Protein AF-A0A3C1YCU5-F1 (afdb_monomer)

pLDDT: mean 91.3, std 5.81, range [54.38, 97.19]

Secondary structure (DSSP, 8-state):
--HHHHHHHHHHHHHHHHHHHHHTTTHHHHTTSTTHHHHHHHHHHIIIIIIIIHHHHHHHHHHHS-HHHHHHHHHHHHHHHHHHHHHTT----HHHHHHHHHHHHHHHHHHH-

Radius of gyration: 18.81 Å; Cα contacts (8 Å, |Δi|>4): 39; chains: 1; bounding box: 35×42×50 Å

Solvent-accessible surface area (backbone atoms only — not comparable to full-atom values): 6386 Å² total; per-residue (Å²): 130,55,36,61,53,56,47,49,48,55,50,60,66,48,44,62,59,51,54,52,52,49,74,76,43,69,52,75,64,52,59,72,43,90,61,30,69,58,54,49,48,53,51,50,50,43,49,48,56,71,41,52,49,43,48,29,52,49,45,42,41,44,71,77,48,49,64,71,61,46,49,47,60,64,69,42,46,65,58,55,48,51,52,49,38,53,73,73,67,48,88,84,49,71,65,57,57,53,51,44,51,53,53,56,48,53,50,52,53,64,77,72,108

Structure (mmCIF, N/CA/C/O backbone):
data_AF-A0A3C1YCU5-F1
#
_entry.id   AF-A0A3C1YCU5-F1
#
loop_
_atom_site.group_PDB
_atom_site.id
_atom_site.type_symbol
_atom_site.label_atom_id
_atom_site.label_alt_id
_atom_site.label_comp_id
_atom_site.label_asym_id
_atom_site.label_entity_id
_atom_site.label_seq_id
_atom_site.pdbx_PDB_ins_code
_atom_site.Cartn_x
_atom_site.Cartn_y
_atom_site.Cartn_z
_atom_site.occupancy
_atom_site.B_iso_or_equiv
_atom_site.auth_seq_id
_atom_site.auth_comp_id
_atom_site.auth_asym_id
_atom_site.auth_atom_id
_atom_site.pdbx_PDB_model_num
ATOM 1 N N . MET A 1 1 ? -16.275 16.496 8.585 1.00 74.00 1 MET A N 1
ATOM 2 C CA . MET A 1 1 ? -15.489 16.126 7.386 1.00 74.00 1 MET A CA 1
ATOM 3 C C . MET A 1 1 ? -15.846 14.708 6.971 1.00 74.00 1 MET A C 1
ATOM 5 O O . MET A 1 1 ? -15.850 13.825 7.828 1.00 74.00 1 MET A O 1
ATOM 9 N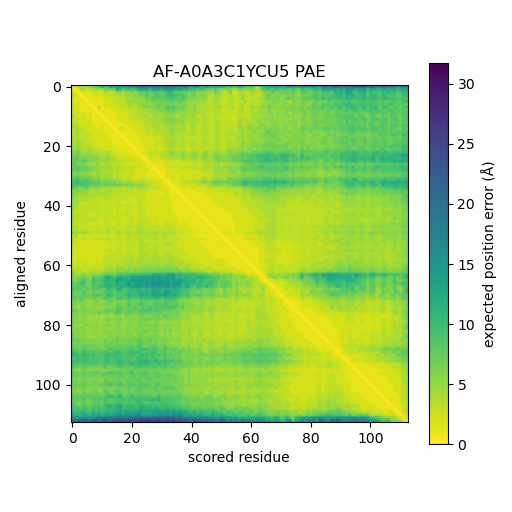 N . SER A 1 2 ? -16.161 14.480 5.698 1.00 89.12 2 SER A N 1
ATOM 10 C CA . SER A 1 2 ? -16.401 13.156 5.109 1.00 89.12 2 SER A CA 1
ATOM 11 C C . SER A 1 2 ? -15.100 12.333 5.058 1.00 89.12 2 SER A C 1
ATOM 13 O O . SER A 1 2 ? -14.012 12.850 5.310 1.00 89.12 2 SER A O 1
ATOM 15 N N . ALA A 1 3 ? -15.172 11.012 4.866 1.00 87.12 3 ALA A N 1
ATOM 16 C CA . ALA A 1 3 ? -13.961 10.184 4.724 1.00 87.12 3 ALA A CA 1
ATOM 17 C C . ALA A 1 3 ? -13.157 10.537 3.460 1.00 87.12 3 ALA A C 1
ATOM 19 O O . ALA A 1 3 ? -11.925 10.470 3.470 1.00 87.12 3 ALA A O 1
ATOM 20 N N . MET A 1 4 ? -13.863 10.970 2.411 1.00 88.69 4 MET A N 1
ATOM 21 C CA . MET A 1 4 ? -13.270 11.482 1.181 1.00 88.69 4 MET A CA 1
ATOM 22 C C . MET A 1 4 ? -12.529 12.798 1.438 1.00 88.69 4 MET A C 1
ATOM 24 O O . MET A 1 4 ? -11.416 12.948 0.956 1.00 88.69 4 MET A O 1
ATOM 28 N N . ASP A 1 5 ? -13.070 13.687 2.277 1.00 90.44 5 ASP A N 1
ATOM 29 C CA . ASP A 1 5 ? -12.422 14.967 2.601 1.00 90.44 5 ASP A CA 1
ATOM 30 C C . ASP A 1 5 ? -11.101 14.752 3.349 1.00 90.44 5 ASP A C 1
ATOM 32 O O . ASP A 1 5 ? -10.103 15.390 3.038 1.00 90.44 5 ASP A O 1
ATOM 36 N N . ILE A 1 6 ? -11.081 13.844 4.336 1.00 89.00 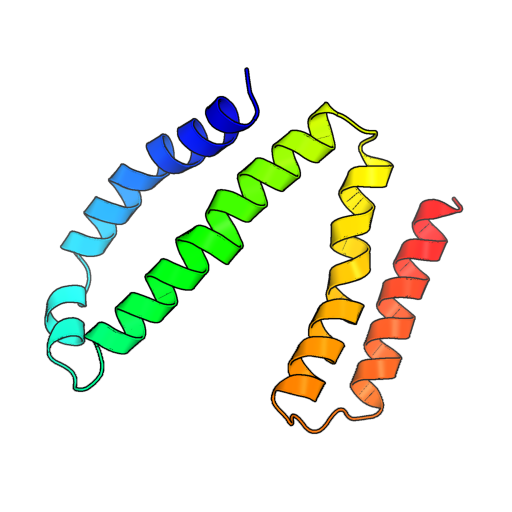6 ILE A N 1
ATOM 37 C CA . ILE A 1 6 ? -9.873 13.564 5.133 1.00 89.00 6 ILE A CA 1
ATOM 38 C C . ILE A 1 6 ? -8.780 12.963 4.246 1.00 89.00 6 ILE A C 1
ATOM 40 O O . ILE A 1 6 ? -7.644 13.432 4.254 1.00 89.00 6 ILE A O 1
ATOM 44 N N . SER A 1 7 ? -9.131 11.936 3.471 1.00 87.69 7 SER A N 1
ATOM 45 C CA . SER A 1 7 ? -8.165 11.237 2.619 1.00 87.69 7 SER A CA 1
ATOM 46 C C . SER A 1 7 ? -7.702 12.138 1.470 1.00 87.69 7 SER A C 1
ATOM 48 O O . SER A 1 7 ? -6.510 12.226 1.192 1.00 87.69 7 SER A O 1
ATOM 50 N N . GLY A 1 8 ? -8.630 12.867 0.844 1.00 90.88 8 GLY A N 1
ATOM 51 C CA . GLY A 1 8 ? -8.342 13.814 -0.230 1.00 90.88 8 GLY A CA 1
ATOM 52 C C . GLY A 1 8 ? -7.445 14.961 0.226 1.00 90.88 8 GLY A C 1
ATOM 53 O O . GLY A 1 8 ? -6.493 15.289 -0.475 1.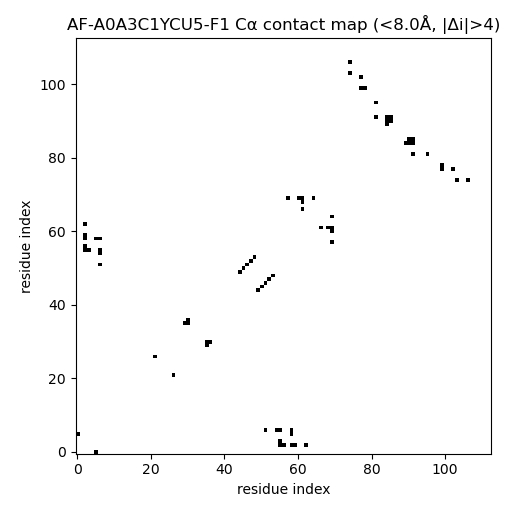00 90.88 8 GLY A O 1
ATOM 54 N N . LEU A 1 9 ? -7.676 15.517 1.421 1.00 93.19 9 LEU A N 1
ATOM 55 C CA . LEU A 1 9 ? -6.812 16.557 1.981 1.00 93.19 9 LEU A CA 1
ATOM 56 C C . LEU A 1 9 ? -5.394 16.036 2.244 1.00 93.19 9 LEU A C 1
ATOM 58 O O . LEU A 1 9 ? -4.434 16.731 1.928 1.00 93.19 9 LEU A O 1
ATOM 62 N N . ALA A 1 10 ? -5.245 14.812 2.762 1.00 89.00 10 ALA A N 1
ATOM 63 C CA . ALA A 1 10 ? -3.929 14.212 2.985 1.00 89.00 10 ALA A CA 1
ATOM 64 C C . ALA A 1 10 ? -3.119 14.115 1.678 1.00 89.00 10 ALA A C 1
ATOM 66 O O . ALA A 1 10 ? -1.972 14.562 1.625 1.00 89.00 10 ALA A O 1
ATOM 67 N N . PHE A 1 11 ? -3.730 13.611 0.600 1.00 90.12 11 PHE A N 1
ATOM 68 C CA . PHE A 1 11 ? -3.071 13.537 -0.707 1.00 90.12 11 PHE A CA 1
ATOM 69 C C . PHE A 1 11 ? -2.868 14.908 -1.353 1.00 90.12 11 PHE A C 1
ATOM 71 O O . PHE A 1 11 ? -1.848 15.118 -2.002 1.00 90.12 11 PHE A O 1
ATOM 78 N N . PHE A 1 12 ? -3.789 15.852 -1.161 1.00 93.81 12 PHE A N 1
ATOM 79 C CA . PHE A 1 12 ? -3.645 17.212 -1.677 1.00 93.81 12 PHE A CA 1
ATOM 80 C C . PHE A 1 12 ? -2.482 17.958 -1.018 1.00 93.81 12 PHE A C 1
ATOM 82 O O . PHE A 1 12 ? -1.761 18.683 -1.692 1.00 93.81 12 PHE A O 1
ATOM 89 N N . VAL A 1 13 ? -2.267 17.760 0.285 1.00 95.19 13 VAL A N 1
ATOM 90 C CA . VAL A 1 13 ? -1.147 18.373 1.012 1.00 95.19 13 VAL A CA 1
ATOM 91 C C . VAL A 1 13 ? 0.183 17.755 0.591 1.00 95.19 13 VAL A C 1
ATOM 93 O O . VAL A 1 13 ? 1.144 18.481 0.362 1.00 95.19 13 VAL A O 1
ATOM 96 N N . VAL A 1 14 ? 0.253 16.428 0.466 1.00 93.81 14 VAL A N 1
ATOM 97 C CA . VAL A 1 14 ? 1.499 15.718 0.127 1.00 93.81 14 VAL A CA 1
ATOM 98 C C . VAL A 1 14 ? 1.834 15.810 -1.369 1.00 93.81 14 VAL A C 1
ATOM 100 O O . VAL A 1 14 ? 3.006 15.874 -1.740 1.00 93.81 14 VAL A O 1
ATOM 103 N N . GLY A 1 15 ? 0.820 15.872 -2.234 1.00 93.62 15 GLY A N 1
ATOM 104 C CA . GLY A 1 15 ? 0.943 15.845 -3.693 1.00 93.62 15 GLY A CA 1
ATOM 105 C C . GLY A 1 15 ? 1.940 16.855 -4.275 1.00 93.62 15 GLY A C 1
ATOM 106 O O . GLY A 1 15 ? 2.818 16.435 -5.029 1.00 93.62 15 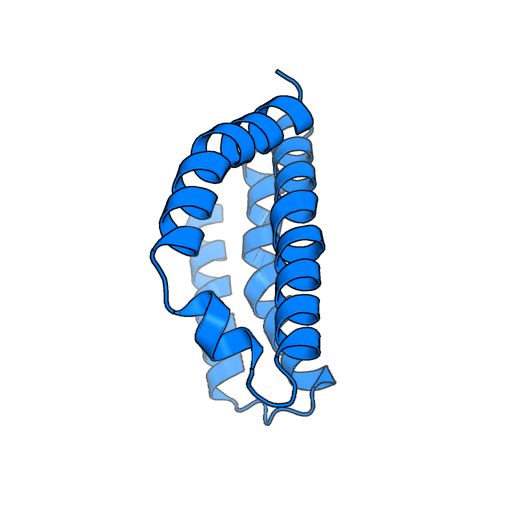GLY A O 1
ATOM 107 N N . PRO A 1 16 ? 1.887 18.154 -3.918 1.00 93.94 16 PRO A N 1
ATOM 108 C CA . PRO A 1 16 ? 2.844 19.152 -4.389 1.00 93.94 16 PRO A CA 1
ATOM 109 C C . PRO A 1 16 ? 4.297 18.805 -4.048 1.00 93.94 16 PRO A C 1
ATOM 111 O O . PRO A 1 16 ? 5.168 18.932 -4.904 1.00 93.94 16 PRO A O 1
ATOM 114 N N . PHE A 1 17 ? 4.566 18.311 -2.836 1.00 94.94 17 PHE A N 1
ATOM 115 C CA . PHE A 1 17 ? 5.916 17.905 -2.435 1.00 94.94 17 PHE A CA 1
ATOM 116 C C . PHE A 1 17 ? 6.394 16.686 -3.224 1.00 94.94 17 PHE A C 1
ATOM 118 O O . PHE A 1 17 ? 7.546 16.650 -3.649 1.00 94.94 17 PHE A O 1
ATOM 125 N N . CYS A 1 18 ? 5.509 15.719 -3.481 1.00 93.50 18 CYS A N 1
ATOM 126 C CA . CYS A 1 18 ? 5.825 14.569 -4.325 1.00 93.50 18 CYS A CA 1
ATOM 127 C C . CYS A 1 18 ? 6.097 14.968 -5.780 1.00 93.50 18 CYS A C 1
ATOM 129 O O . CYS A 1 18 ? 7.042 14.456 -6.370 1.00 93.50 18 CYS A O 1
ATOM 131 N N . LEU A 1 19 ? 5.316 15.888 -6.355 1.00 92.44 19 LEU A N 1
ATOM 132 C CA . LEU A 1 19 ? 5.528 16.378 -7.722 1.00 92.44 19 LEU A CA 1
ATOM 133 C C . LEU A 1 19 ? 6.842 17.151 -7.852 1.00 92.44 19 LEU A C 1
ATOM 135 O O . LEU A 1 19 ? 7.575 16.953 -8.819 1.00 92.44 19 LEU A O 1
ATOM 139 N N . LEU A 1 20 ? 7.165 17.987 -6.861 1.00 94.88 20 LEU A N 1
ATOM 140 C CA . LEU A 1 20 ? 8.458 18.662 -6.795 1.00 94.88 20 LEU A CA 1
ATOM 141 C C . LEU A 1 20 ? 9.596 17.641 -6.708 1.00 94.88 20 LEU A C 1
ATOM 143 O O . LEU A 1 20 ? 10.508 17.684 -7.527 1.00 94.88 20 LEU A O 1
ATOM 147 N N . ALA A 1 21 ? 9.517 16.685 -5.779 1.00 93.62 21 ALA A N 1
ATOM 148 C CA . ALA A 1 21 ? 10.523 15.635 -5.639 1.00 93.62 21 ALA A CA 1
ATOM 149 C C . ALA A 1 21 ? 10.695 14.816 -6.929 1.00 93.62 21 ALA A C 1
ATOM 151 O O . ALA A 1 21 ? 11.821 14.495 -7.297 1.00 93.62 21 ALA A O 1
ATOM 152 N N . LEU A 1 22 ? 9.604 14.530 -7.649 1.00 93.12 22 LEU A N 1
ATOM 153 C CA . LEU A 1 22 ? 9.645 13.818 -8.925 1.00 93.12 22 LEU A CA 1
ATOM 154 C C . LEU A 1 22 ? 10.413 14.613 -9.989 1.00 93.12 22 LEU A C 1
ATOM 156 O O . LEU A 1 22 ? 11.249 14.038 -10.682 1.00 93.12 22 LEU A O 1
ATOM 160 N N . GLY A 1 23 ? 10.179 15.927 -10.076 1.00 92.50 23 GLY A N 1
ATOM 161 C CA . GLY A 1 23 ? 10.854 16.812 -11.029 1.00 92.50 23 GLY A CA 1
ATOM 162 C C . GLY A 1 23 ? 12.362 16.968 -10.800 1.00 92.50 23 GLY A C 1
ATOM 163 O O . GLY A 1 23 ? 13.084 17.248 -11.751 1.00 92.50 23 GLY A O 1
ATOM 164 N N . PHE A 1 24 ? 12.842 16.756 -9.570 1.00 93.81 24 PHE A N 1
ATOM 165 C CA . PHE A 1 24 ? 14.274 16.771 -9.227 1.00 93.81 24 PHE A CA 1
ATOM 166 C C . PHE A 1 24 ? 14.913 15.375 -9.159 1.00 93.81 24 PHE A C 1
ATOM 168 O O . PHE A 1 24 ? 16.095 15.262 -8.847 1.00 93.81 24 PHE A O 1
ATOM 175 N N . SER A 1 25 ? 14.143 14.317 -9.409 1.00 93.12 25 SER A N 1
ATOM 176 C CA . SER A 1 25 ? 14.628 12.935 -9.368 1.00 93.12 25 SER A CA 1
ATOM 177 C C . SER A 1 25 ? 15.054 12.432 -10.748 1.00 93.12 25 SER A C 1
ATOM 179 O O . SER A 1 25 ? 14.658 12.985 -11.773 1.00 93.12 25 SER A O 1
ATOM 181 N N . ASP A 1 26 ? 15.746 11.294 -10.783 1.00 93.81 26 ASP A N 1
ATOM 182 C CA . ASP A 1 26 ? 16.152 10.602 -12.019 1.00 93.81 26 ASP A CA 1
ATOM 183 C C . ASP A 1 26 ? 14.973 9.916 -12.749 1.00 93.81 26 ASP A C 1
ATOM 185 O O . ASP A 1 26 ? 15.147 8.936 -13.476 1.00 93.81 26 ASP A O 1
ATOM 189 N N . PHE A 1 27 ? 13.733 10.375 -12.536 1.00 92.56 27 PHE A N 1
ATOM 190 C CA . PHE A 1 27 ? 12.527 9.778 -13.114 1.00 92.56 27 PHE A CA 1
ATOM 191 C C . PHE A 1 27 ? 12.592 9.719 -14.643 1.00 92.56 27 PHE A C 1
ATOM 193 O O . PHE A 1 27 ? 12.314 8.675 -15.229 1.00 92.56 27 PHE A O 1
ATOM 200 N N . SER A 1 28 ? 13.009 10.813 -15.285 1.00 91.56 28 SER A N 1
ATOM 201 C CA . SER A 1 28 ? 13.128 10.887 -16.745 1.00 91.56 28 SER A CA 1
ATOM 202 C C . SER A 1 28 ? 14.121 9.866 -17.299 1.00 91.56 28 SER A C 1
ATOM 204 O O . SER A 1 28 ? 13.852 9.266 -18.333 1.00 91.56 28 SER A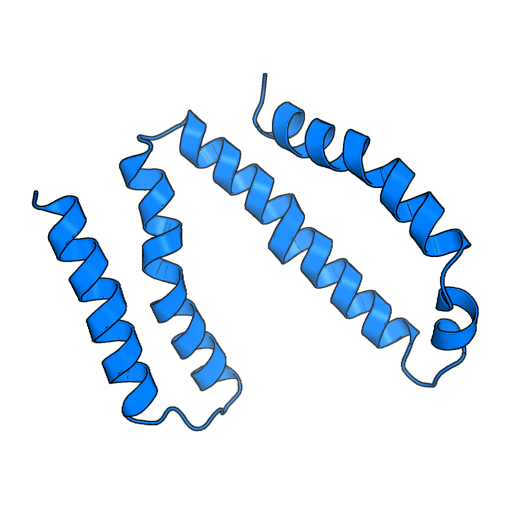 O 1
ATOM 206 N N . GLU A 1 29 ? 15.231 9.623 -16.597 1.00 93.56 29 GLU A N 1
ATOM 207 C CA . GLU A 1 29 ? 16.211 8.601 -16.974 1.00 93.56 29 GLU A CA 1
ATOM 208 C C . GLU A 1 29 ? 15.619 7.196 -16.811 1.00 93.56 29 GLU A C 1
ATOM 210 O O . GLU A 1 29 ? 15.667 6.388 -17.737 1.00 93.56 29 GLU A O 1
ATOM 215 N N . LYS A 1 30 ? 14.951 6.921 -15.684 1.00 92.88 30 LYS A N 1
ATOM 216 C CA . LYS A 1 30 ? 14.308 5.620 -15.424 1.00 92.88 30 LYS A CA 1
ATOM 217 C C . LYS A 1 30 ? 13.185 5.289 -16.406 1.00 92.88 30 LYS A C 1
ATOM 219 O O . LYS A 1 30 ? 12.969 4.115 -16.688 1.00 92.88 30 LYS A O 1
ATOM 224 N N . MET A 1 31 ? 12.506 6.295 -16.957 1.00 94.56 31 MET A N 1
ATOM 225 C CA . MET A 1 31 ? 11.468 6.107 -17.976 1.00 94.56 31 MET A CA 1
ATOM 226 C C . MET A 1 31 ? 12.007 5.665 -19.345 1.00 94.56 31 MET A C 1
ATOM 228 O O . MET A 1 31 ? 11.214 5.274 -20.200 1.00 94.56 31 MET A O 1
ATOM 232 N N . THR A 1 32 ? 13.327 5.690 -19.556 1.00 94.75 32 THR A N 1
ATOM 233 C CA . THR A 1 32 ? 13.962 5.188 -20.790 1.00 94.75 32 THR A CA 1
ATOM 234 C C . THR A 1 32 ? 14.271 3.692 -20.756 1.00 94.75 32 THR A C 1
ATOM 236 O O . THR A 1 32 ? 14.564 3.109 -21.796 1.00 94.75 32 THR A O 1
ATOM 239 N N . ILE A 1 33 ? 14.195 3.063 -19.579 1.00 95.50 33 ILE A N 1
ATOM 240 C CA . ILE A 1 33 ? 14.489 1.641 -19.395 1.00 95.50 33 ILE A CA 1
ATOM 241 C C . ILE A 1 33 ? 13.345 0.797 -19.970 1.00 95.50 33 ILE A C 1
ATOM 243 O O . ILE A 1 33 ? 12.163 1.113 -19.797 1.00 95.50 33 ILE A O 1
ATOM 247 N N . ASP A 1 34 ? 13.688 -0.323 -20.606 1.00 94.75 34 ASP A N 1
ATOM 248 C CA . ASP A 1 34 ? 12.698 -1.292 -21.071 1.00 94.75 34 ASP A CA 1
ATOM 249 C C . ASP A 1 34 ? 11.818 -1.781 -19.910 1.00 94.75 34 ASP A C 1
ATOM 251 O O . ASP A 1 34 ? 12.295 -2.203 -18.856 1.00 94.75 34 ASP A O 1
ATOM 255 N N . GLY A 1 35 ? 10.499 -1.708 -20.096 1.00 95.44 35 GLY A N 1
ATOM 256 C CA . GLY A 1 35 ? 9.522 -2.066 -19.064 1.00 95.44 35 GLY A CA 1
ATOM 257 C C . GLY A 1 35 ? 9.168 -0.943 -18.081 1.00 95.44 35 GLY A C 1
ATOM 258 O O . GLY A 1 35 ? 8.304 -1.155 -17.228 1.00 95.44 35 GLY A O 1
ATOM 259 N N . ALA A 1 36 ? 9.730 0.265 -18.218 1.00 96.00 36 ALA A N 1
ATOM 260 C CA . ALA A 1 36 ? 9.425 1.386 -17.323 1.00 96.00 36 ALA A CA 1
ATOM 261 C C . ALA A 1 36 ? 7.929 1.743 -17.276 1.00 96.00 36 ALA A C 1
ATOM 263 O O . ALA A 1 36 ? 7.382 1.975 -16.200 1.00 96.00 36 ALA A O 1
ATOM 264 N N . TYR A 1 37 ? 7.233 1.712 -18.417 1.00 95.12 37 TYR A N 1
ATOM 265 C CA . TYR A 1 37 ? 5.786 1.953 -18.468 1.00 95.12 37 TYR A CA 1
ATOM 266 C C . TYR A 1 37 ? 4.976 0.892 -17.713 1.00 95.12 37 TYR A C 1
ATOM 268 O O . TYR A 1 37 ? 3.980 1.225 -17.073 1.00 95.12 37 TYR A O 1
ATOM 276 N N . LEU A 1 38 ? 5.409 -0.372 -17.750 1.00 97.00 38 LEU A N 1
ATOM 277 C CA . LEU A 1 38 ? 4.751 -1.455 -17.018 1.00 97.00 38 LEU A CA 1
ATOM 278 C C . LEU A 1 38 ? 4.985 -1.310 -15.508 1.00 97.00 38 LEU A C 1
ATOM 280 O O . LEU A 1 38 ? 4.050 -1.435 -14.721 1.00 97.00 38 LEU A O 1
ATOM 284 N N . ALA A 1 39 ? 6.211 -0.974 -15.102 1.00 96.06 39 ALA A N 1
ATOM 285 C CA . ALA A 1 39 ? 6.520 -0.668 -13.710 1.00 96.06 39 ALA A CA 1
ATOM 286 C C . ALA A 1 39 ? 5.702 0.533 -13.203 1.00 96.06 39 ALA A C 1
ATOM 288 O O . ALA A 1 39 ? 5.103 0.466 -12.129 1.00 96.06 39 ALA A O 1
ATOM 289 N N . LEU A 1 40 ? 5.604 1.603 -14.000 1.00 95.94 40 LEU A N 1
ATOM 290 C CA . LEU A 1 40 ? 4.782 2.771 -13.682 1.00 95.94 40 LEU A CA 1
ATOM 291 C C . LEU A 1 40 ? 3.303 2.393 -13.545 1.00 95.94 40 LEU A C 1
ATOM 293 O O . LEU A 1 40 ? 2.641 2.847 -12.614 1.00 95.94 40 LEU A O 1
ATOM 297 N N . PHE A 1 41 ? 2.793 1.523 -14.419 1.00 96.94 41 PHE A N 1
ATOM 298 C CA . PHE A 1 41 ? 1.435 0.998 -14.310 1.00 96.94 41 PHE A CA 1
ATOM 299 C C . PHE A 1 41 ? 1.207 0.259 -12.985 1.00 96.94 41 PHE A C 1
ATOM 301 O O . PHE A 1 41 ? 0.217 0.537 -12.308 1.00 96.94 41 PHE A O 1
ATOM 308 N N . TYR A 1 42 ? 2.126 -0.614 -12.558 1.00 96.50 42 TYR A N 1
ATOM 309 C CA . TYR A 1 42 ? 2.008 -1.292 -11.262 1.00 96.50 42 TYR A CA 1
ATOM 310 C C . TYR A 1 42 ? 2.056 -0.319 -10.078 1.00 96.50 42 TYR A C 1
ATOM 312 O O . TYR A 1 42 ? 1.300 -0.488 -9.122 1.00 96.50 42 TYR A O 1
ATOM 320 N N . VAL A 1 43 ? 2.871 0.738 -10.152 1.00 95.31 43 VAL A N 1
ATOM 321 C CA . VAL A 1 43 ? 2.898 1.802 -9.134 1.00 95.31 43 VAL A CA 1
ATOM 322 C C . VAL A 1 43 ? 1.567 2.560 -9.086 1.00 95.31 43 VAL A C 1
ATOM 324 O O . VAL A 1 43 ? 1.037 2.815 -8.001 1.00 95.31 43 VAL A O 1
ATOM 327 N N . VAL A 1 44 ? 0.986 2.898 -10.239 1.00 95.94 44 VAL A N 1
ATOM 328 C CA . VAL A 1 44 ? -0.335 3.544 -10.318 1.00 95.94 44 VAL A CA 1
ATOM 329 C C . VAL A 1 44 ? -1.422 2.622 -9.766 1.00 95.94 44 VAL A C 1
ATOM 331 O O . VAL A 1 44 ? -2.251 3.058 -8.969 1.00 95.94 44 VAL A O 1
ATOM 334 N N . LEU A 1 45 ? -1.404 1.338 -10.119 1.00 97.19 45 LEU A N 1
ATOM 335 C CA . LEU A 1 45 ? -2.365 0.355 -9.619 1.00 97.19 45 LEU A CA 1
ATOM 336 C C . LEU A 1 45 ? -2.272 0.222 -8.094 1.00 97.19 45 LEU A C 1
ATOM 338 O O . LEU A 1 45 ? -3.286 0.326 -7.403 1.00 97.19 45 LEU A O 1
ATOM 342 N N . LEU A 1 46 ? -1.061 0.067 -7.557 1.00 95.81 46 LEU A N 1
ATOM 343 C CA . LEU A 1 46 ? -0.832 -0.042 -6.118 1.00 95.81 46 LEU A CA 1
ATOM 344 C C . LEU A 1 46 ? -1.272 1.226 -5.375 1.00 95.81 46 LEU A C 1
ATOM 346 O O . LEU A 1 46 ? -2.000 1.143 -4.390 1.00 95.81 46 LEU A O 1
ATOM 350 N N . SER A 1 47 ? -0.877 2.405 -5.862 1.00 94.69 47 SER A N 1
ATOM 351 C CA . SER A 1 47 ? -1.205 3.682 -5.213 1.00 94.69 47 SER A CA 1
ATOM 352 C C . SER A 1 47 ? -2.697 4.023 -5.267 1.00 94.69 47 SER A C 1
ATOM 354 O O . SER A 1 47 ? -3.237 4.582 -4.311 1.00 94.69 47 SER A O 1
ATOM 356 N N . THR A 1 48 ? -3.396 3.662 -6.343 1.00 94.19 48 THR A N 1
ATOM 357 C CA . THR A 1 48 ? -4.839 3.907 -6.468 1.00 94.19 48 THR A CA 1
ATOM 358 C C . THR A 1 48 ? -5.653 2.909 -5.651 1.00 94.19 48 THR A C 1
ATOM 360 O O . THR A 1 48 ? -6.425 3.321 -4.784 1.00 94.19 48 THR A O 1
ATOM 363 N N . VAL A 1 49 ? -5.458 1.608 -5.878 1.00 95.56 49 VAL A N 1
ATOM 364 C CA . VAL A 1 49 ? -6.270 0.541 -5.274 1.00 95.56 49 VAL A CA 1
ATOM 365 C C . VAL A 1 49 ? -5.799 0.213 -3.861 1.00 95.56 49 VAL A C 1
ATOM 367 O O . VAL A 1 49 ? -6.589 0.263 -2.918 1.00 95.56 49 VAL A O 1
ATOM 370 N N . GLY A 1 50 ? -4.510 -0.094 -3.708 1.00 91.75 50 GLY A N 1
ATOM 371 C CA . GLY A 1 50 ? -3.919 -0.558 -2.451 1.00 91.75 50 GLY A CA 1
ATOM 372 C C . GLY A 1 50 ? -3.698 0.540 -1.411 1.00 91.75 50 GLY A C 1
ATOM 373 O O . GLY A 1 50 ? -3.635 0.235 -0.223 1.00 91.75 50 GLY A O 1
ATOM 374 N N . THR A 1 51 ? -3.631 1.807 -1.834 1.00 93.31 51 THR A N 1
ATOM 375 C CA . THR A 1 51 ? -3.368 2.937 -0.928 1.00 93.31 51 THR A CA 1
ATOM 376 C C . THR A 1 51 ? -4.544 3.905 -0.843 1.00 93.31 51 THR A C 1
ATOM 378 O O . THR A 1 51 ? -5.150 4.029 0.217 1.00 93.31 51 THR A O 1
ATOM 381 N N . SER A 1 52 ? -4.892 4.608 -1.927 1.00 93.00 52 SER A N 1
ATOM 382 C CA . SER A 1 52 ? -5.871 5.706 -1.870 1.00 93.00 52 SER A CA 1
ATOM 383 C C . SER A 1 52 ? -7.295 5.223 -1.583 1.00 93.00 52 SER A C 1
ATOM 385 O O . SER A 1 52 ? -7.924 5.674 -0.622 1.00 93.00 52 SER A O 1
ATOM 387 N N . ILE A 1 53 ? -7.789 4.251 -2.358 1.00 94.31 53 ILE A N 1
ATOM 388 C CA . ILE A 1 53 ? -9.119 3.665 -2.147 1.00 94.31 53 ILE A CA 1
ATOM 389 C C . ILE A 1 53 ? -9.175 2.956 -0.790 1.00 94.31 53 ILE A C 1
ATOM 391 O O . ILE A 1 53 ? -10.108 3.189 -0.019 1.00 94.31 53 ILE A O 1
ATOM 395 N N . ALA A 1 54 ? -8.160 2.152 -0.461 1.00 93.31 54 ALA A N 1
ATOM 396 C CA . ALA A 1 54 ? -8.065 1.474 0.830 1.00 93.31 54 ALA A CA 1
ATOM 397 C C . ALA A 1 54 ? -8.119 2.457 2.015 1.00 93.31 54 ALA A C 1
ATOM 399 O O . ALA A 1 54 ? -8.847 2.216 2.977 1.00 93.31 54 ALA A O 1
ATOM 400 N N . LEU A 1 55 ? -7.427 3.599 1.928 1.00 92.50 55 LEU A N 1
ATOM 401 C CA . LEU A 1 55 ? -7.439 4.636 2.963 1.00 92.50 55 LEU A CA 1
ATOM 402 C C . LEU A 1 55 ? -8.816 5.291 3.112 1.00 92.50 55 LEU A C 1
ATOM 404 O O . LEU A 1 55 ? -9.273 5.521 4.233 1.00 92.50 55 LEU A O 1
ATOM 408 N N . VAL A 1 56 ? -9.501 5.575 2.001 1.00 93.50 56 VAL A N 1
ATOM 409 C CA . VAL A 1 56 ? -10.871 6.105 2.037 1.00 93.50 56 VAL A CA 1
ATOM 410 C C . VAL A 1 56 ? -11.807 5.107 2.714 1.00 93.50 56 VAL A C 1
ATOM 412 O O . VAL A 1 56 ? -12.563 5.501 3.601 1.00 93.50 56 VAL A O 1
ATOM 415 N N . LEU A 1 57 ? -11.739 3.826 2.341 1.00 92.44 57 LEU A N 1
ATOM 416 C CA . LEU A 1 57 ? -12.546 2.763 2.946 1.00 92.44 57 LEU A CA 1
ATOM 417 C C . LEU A 1 57 ? -12.232 2.591 4.436 1.00 92.44 57 LEU A C 1
ATOM 419 O O . LEU A 1 57 ? -13.151 2.502 5.246 1.00 92.44 57 LEU A O 1
ATOM 423 N N . PHE A 1 58 ? -10.957 2.636 4.820 1.00 90.19 58 PHE A N 1
ATOM 424 C CA . PHE A 1 58 ? -10.539 2.591 6.219 1.00 90.19 58 PHE A CA 1
ATOM 425 C C . PHE A 1 58 ? -11.108 3.773 7.015 1.00 90.19 58 PHE A C 1
ATOM 427 O O . PHE A 1 58 ? -11.724 3.583 8.061 1.00 90.19 58 PHE A O 1
ATOM 434 N N . ASN A 1 59 ? -10.999 4.995 6.488 1.00 90.56 59 ASN A N 1
ATOM 435 C CA . ASN A 1 59 ? -11.566 6.186 7.120 1.00 90.56 59 ASN A CA 1
ATOM 436 C C . ASN A 1 59 ? -13.102 6.148 7.190 1.00 90.56 59 ASN A C 1
ATOM 438 O O . ASN A 1 59 ? -13.684 6.711 8.117 1.00 90.56 59 ASN A O 1
ATOM 442 N N . GLN A 1 60 ? -13.773 5.507 6.228 1.00 91.81 60 GLN A N 1
ATOM 443 C CA . GLN A 1 60 ? -15.216 5.258 6.302 1.00 91.81 60 GLN A CA 1
ATOM 444 C C . GLN A 1 60 ? -15.547 4.264 7.418 1.00 91.81 60 GLN A C 1
ATOM 446 O O . GLN A 1 60 ? -16.431 4.544 8.226 1.00 91.81 60 GLN A O 1
ATOM 451 N N . LEU A 1 61 ? -14.809 3.154 7.518 1.00 91.19 61 LEU A N 1
ATOM 452 C CA . LEU A 1 61 ? -14.991 2.149 8.568 1.00 91.19 61 LEU A CA 1
ATOM 453 C C . LEU A 1 61 ? -14.796 2.745 9.962 1.00 91.19 61 LEU A C 1
ATOM 455 O O . LEU A 1 61 ? -15.655 2.564 10.820 1.00 91.19 61 LEU A O 1
ATOM 459 N N . VAL A 1 62 ? -13.728 3.517 10.178 1.00 90.06 62 VAL A N 1
ATOM 460 C CA . VAL A 1 62 ? -13.456 4.181 11.466 1.00 90.06 62 VAL A CA 1
ATOM 461 C C . VAL A 1 62 ? -14.595 5.120 11.875 1.00 90.06 62 VAL A C 1
ATOM 463 O O . VAL A 1 62 ? -14.890 5.247 13.057 1.00 90.06 62 VAL A O 1
ATOM 466 N N . LYS A 1 63 ? -15.256 5.774 10.913 1.00 86.38 63 LYS A N 1
ATOM 467 C CA . LYS A 1 63 ? -16.385 6.678 11.191 1.00 86.38 63 LYS A CA 1
ATOM 468 C C . LYS A 1 63 ? -17.702 5.954 11.441 1.00 86.38 63 LYS A C 1
ATOM 470 O O . LYS A 1 63 ? -18.528 6.466 12.188 1.00 86.38 63 LYS A O 1
ATOM 475 N N . GLY A 1 64 ? -17.922 4.824 10.770 1.00 84.75 64 GLY A N 1
ATOM 476 C CA . GLY A 1 64 ? -19.167 4.056 10.853 1.00 84.75 64 GLY A CA 1
ATOM 477 C C . GLY A 1 64 ? -19.173 2.971 11.931 1.00 84.75 64 GLY A C 1
ATOM 478 O O . GLY A 1 64 ? -20.223 2.398 12.206 1.00 84.75 64 GLY A O 1
ATOM 479 N N . THR A 1 65 ? -18.021 2.661 12.525 1.00 89.19 65 THR A N 1
ATOM 480 C CA . THR A 1 65 ? -17.856 1.561 13.485 1.00 89.19 65 THR A CA 1
ATOM 481 C C . THR A 1 65 ? -16.999 1.990 14.675 1.00 89.19 65 THR A C 1
ATOM 483 O O . THR A 1 65 ? -16.606 3.149 14.796 1.00 89.19 65 THR A O 1
ATOM 486 N N . THR A 1 66 ? -16.722 1.068 15.597 1.00 84.25 66 THR A N 1
ATOM 487 C CA . THR A 1 66 ? -15.804 1.334 16.706 1.00 84.25 66 THR A CA 1
ATOM 488 C C . THR A 1 66 ? -14.355 1.252 16.230 1.00 84.25 66 THR A C 1
ATOM 490 O O . THR A 1 66 ? -14.021 0.486 15.326 1.00 84.25 66 THR A O 1
ATOM 493 N N . ALA A 1 67 ? -13.456 1.985 16.891 1.00 80.81 67 ALA A N 1
ATOM 494 C CA . ALA A 1 67 ? -12.021 1.897 16.612 1.00 80.81 67 ALA A CA 1
ATOM 495 C C . ALA A 1 67 ? -11.484 0.452 16.714 1.00 80.81 67 ALA A C 1
ATOM 497 O O . ALA A 1 67 ? -10.603 0.068 15.950 1.00 80.81 67 ALA A O 1
ATOM 498 N N . ILE A 1 68 ? -12.068 -0.359 17.605 1.00 79.38 68 ILE A N 1
ATOM 499 C CA . ILE A 1 68 ? -11.738 -1.781 17.799 1.00 79.38 68 ILE A CA 1
ATOM 500 C C . ILE A 1 68 ? -12.153 -2.624 16.583 1.00 79.38 68 ILE A C 1
ATOM 502 O O . ILE A 1 68 ? -11.458 -3.558 16.194 1.00 79.38 68 ILE A O 1
ATOM 506 N N . PHE A 1 69 ? -13.282 -2.309 15.948 1.00 78.62 69 PHE A N 1
ATOM 507 C CA . PHE A 1 69 ? -13.668 -2.997 14.720 1.00 78.62 69 PHE A CA 1
ATOM 508 C C . PHE A 1 69 ? -12.771 -2.583 13.552 1.00 78.62 69 PHE A C 1
ATOM 510 O O . PHE A 1 69 ? -12.313 -3.435 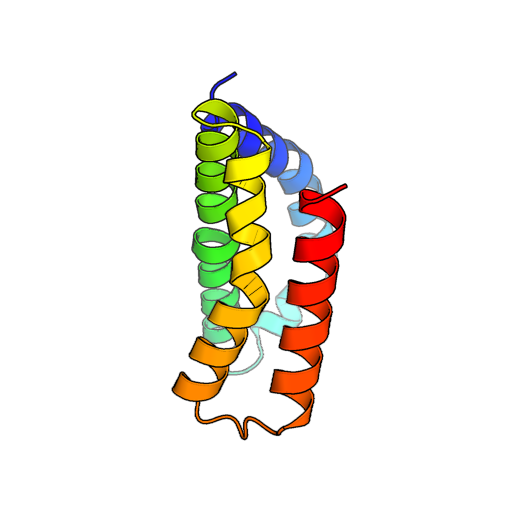12.796 1.00 78.62 69 PHE A O 1
ATOM 517 N N . ALA A 1 70 ? -12.443 -1.296 13.433 1.00 82.75 70 ALA A N 1
ATOM 518 C CA . ALA A 1 70 ? -11.525 -0.824 12.401 1.00 82.75 70 ALA A CA 1
ATOM 519 C C . ALA A 1 70 ? -10.115 -1.438 12.534 1.00 82.75 70 ALA A C 1
ATOM 521 O O . ALA A 1 70 ? -9.491 -1.753 11.520 1.00 82.75 70 ALA A O 1
ATOM 522 N N . SER A 1 71 ? -9.629 -1.684 13.758 1.00 83.94 71 SER A N 1
ATOM 523 C CA . SER A 1 71 ? -8.338 -2.351 13.983 1.00 83.94 71 SER A CA 1
ATOM 524 C C . SER A 1 71 ? -8.333 -3.833 13.590 1.00 83.94 71 SER A C 1
ATOM 526 O O . SER A 1 71 ? -7.259 -4.389 13.356 1.00 83.94 71 SER A O 1
ATOM 528 N N . SER A 1 72 ? -9.502 -4.468 13.432 1.00 87.06 72 SER A N 1
ATOM 529 C CA . SER A 1 72 ? -9.594 -5.859 12.964 1.00 87.06 72 SER A CA 1
ATOM 530 C C . SER A 1 72 ? -9.021 -6.058 11.558 1.00 87.06 72 SER A C 1
ATOM 532 O O . SER A 1 72 ? -8.456 -7.113 11.274 1.00 87.06 72 SER A O 1
ATOM 534 N N . VAL A 1 7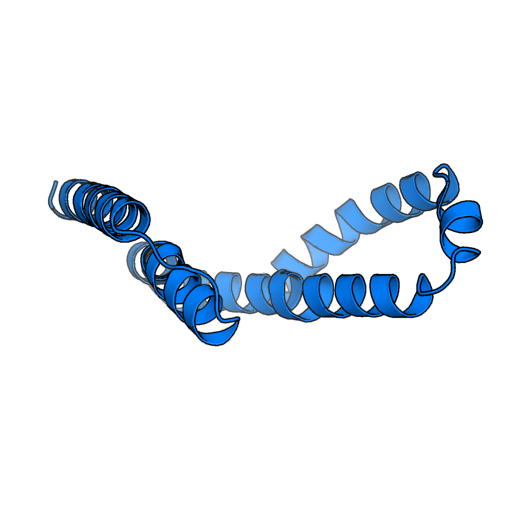3 ? -9.068 -5.024 10.708 1.00 88.19 73 VAL A N 1
ATOM 535 C CA . VAL A 1 73 ? -8.452 -5.046 9.372 1.00 88.19 73 VAL A CA 1
ATOM 536 C C . VAL A 1 73 ? -6.943 -5.271 9.486 1.00 88.19 73 VAL A C 1
ATOM 538 O O . VAL A 1 73 ? -6.380 -6.075 8.747 1.00 88.19 73 VAL A O 1
ATOM 541 N N . THR A 1 74 ? -6.296 -4.640 10.469 1.00 88.25 74 THR A N 1
ATOM 542 C CA . THR A 1 74 ? -4.865 -4.817 10.746 1.00 88.25 74 THR A CA 1
ATOM 543 C C . THR A 1 74 ? -4.557 -6.224 11.254 1.00 88.25 74 THR A C 1
ATOM 545 O O . THR A 1 74 ? -3.531 -6.799 10.898 1.00 88.25 74 THR A O 1
ATOM 548 N N . TYR A 1 75 ? -5.456 -6.816 12.044 1.00 88.00 75 TYR A N 1
ATOM 549 C CA . TYR A 1 75 ? -5.297 -8.189 12.538 1.00 88.00 75 TYR A CA 1
ATOM 550 C C . TYR A 1 75 ? -5.403 -9.228 11.417 1.00 88.00 75 TYR A C 1
ATOM 552 O O . TYR A 1 75 ? -4.842 -10.317 11.528 1.00 88.00 75 TYR A O 1
ATOM 560 N N . LEU A 1 76 ? -6.083 -8.877 10.323 1.00 89.56 76 LEU A N 1
ATOM 561 C CA . LEU A 1 76 ? -6.244 -9.732 9.154 1.00 89.56 76 LEU A CA 1
ATOM 562 C C . LEU A 1 76 ? -5.027 -9.704 8.211 1.00 89.56 76 LEU A C 1
ATOM 564 O O . LEU A 1 76 ? -4.846 -10.650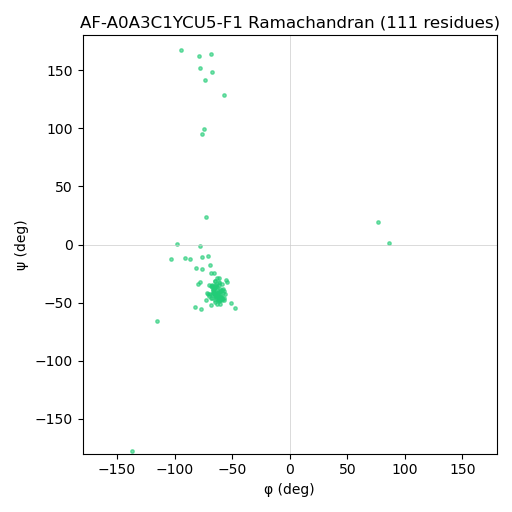 7.446 1.00 89.56 76 LEU A O 1
ATOM 568 N N . ILE A 1 77 ? -4.174 -8.671 8.281 1.00 92.38 77 ILE A N 1
ATOM 569 C CA . ILE A 1 77 ? -2.980 -8.509 7.425 1.00 92.38 77 ILE A CA 1
ATOM 570 C C . ILE A 1 77 ? -2.123 -9.786 7.342 1.00 92.38 77 ILE A C 1
ATOM 572 O O . ILE A 1 77 ? -1.901 -10.247 6.223 1.00 92.38 77 ILE A O 1
ATOM 576 N N . PRO A 1 78 ? -1.657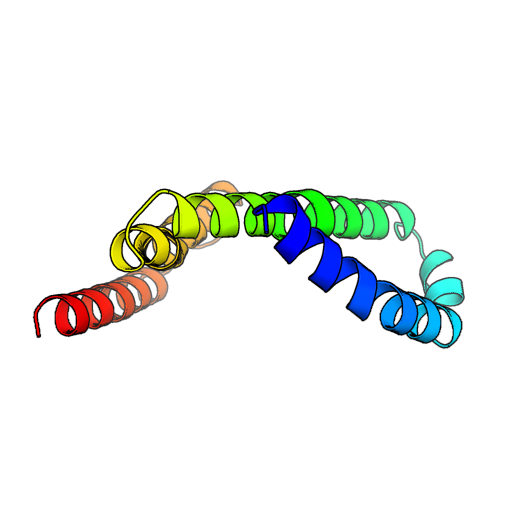 -10.402 8.451 1.00 91.88 78 PRO A N 1
ATOM 577 C CA . PRO A 1 78 ? -0.810 -11.597 8.374 1.00 91.88 78 PRO A CA 1
ATOM 578 C C . PRO A 1 78 ? -1.494 -12.790 7.686 1.00 91.88 78 PRO A C 1
ATOM 580 O O . PRO A 1 78 ? -0.833 -13.576 7.012 1.00 91.88 78 PRO A O 1
ATOM 583 N N . ILE A 1 79 ? -2.817 -12.918 7.822 1.00 91.88 79 ILE A N 1
ATOM 584 C CA . ILE A 1 79 ? -3.594 -13.999 7.201 1.00 91.88 79 ILE A CA 1
ATOM 585 C C . ILE A 1 79 ? -3.695 -13.768 5.689 1.00 91.88 79 ILE A C 1
ATOM 587 O O . ILE A 1 79 ? -3.425 -14.673 4.902 1.00 91.88 79 ILE A O 1
ATOM 591 N N . VAL A 1 80 ? -4.040 -12.542 5.281 1.00 93.38 80 VAL A N 1
ATOM 592 C CA . VAL A 1 80 ? -4.145 -12.158 3.864 1.00 93.38 80 VAL A CA 1
ATOM 593 C C . VAL A 1 80 ? -2.782 -12.219 3.169 1.00 93.38 80 VAL A C 1
ATOM 595 O O . VAL A 1 80 ? -2.714 -12.621 2.011 1.00 93.38 80 VAL A O 1
ATOM 598 N N . ALA A 1 81 ? -1.697 -11.881 3.872 1.00 92.44 81 ALA A N 1
ATOM 599 C CA . ALA A 1 81 ? -0.338 -11.957 3.343 1.00 92.44 81 ALA A CA 1
ATOM 600 C C . ALA A 1 81 ? 0.056 -13.393 2.961 1.00 92.44 81 ALA A C 1
ATOM 602 O O . ALA A 1 81 ? 0.507 -13.617 1.843 1.00 92.44 81 ALA A O 1
ATOM 603 N N . ILE A 1 82 ? -0.178 -14.379 3.839 1.00 94.12 82 ILE A N 1
ATOM 604 C CA . ILE A 1 82 ? 0.103 -15.789 3.514 1.00 94.12 82 ILE A CA 1
ATOM 605 C C . ILE A 1 82 ? -0.828 -16.328 2.438 1.00 94.12 82 ILE A C 1
ATOM 607 O O . ILE A 1 82 ? -0.385 -17.109 1.601 1.00 94.12 82 ILE A O 1
ATOM 611 N N . PHE A 1 83 ? -2.095 -15.908 2.427 1.00 94.12 83 PHE A N 1
ATOM 612 C CA . PHE A 1 83 ? -3.004 -16.274 1.346 1.00 94.12 83 PHE A CA 1
ATOM 613 C C . PHE A 1 83 ? -2.455 -15.829 -0.016 1.00 94.12 83 PHE A C 1
ATOM 615 O O . PHE A 1 83 ? -2.395 -16.640 -0.936 1.00 94.12 83 PHE A O 1
ATOM 622 N N . TRP A 1 84 ? -1.997 -14.579 -0.137 1.00 94.62 84 TRP A N 1
ATOM 623 C CA . TRP A 1 84 ? -1.393 -14.091 -1.377 1.00 94.62 84 TRP A CA 1
ATOM 624 C C . TRP A 1 84 ? -0.058 -14.756 -1.702 1.00 94.62 84 TRP A C 1
ATOM 626 O O . TRP A 1 84 ? 0.117 -15.151 -2.848 1.00 94.62 84 TRP A O 1
ATOM 636 N N . GLY A 1 85 ? 0.832 -14.952 -0.724 1.00 94.56 85 GLY A N 1
ATOM 637 C CA . GLY A 1 85 ? 2.091 -15.675 -0.945 1.00 94.56 85 GLY A CA 1
ATOM 638 C C . GLY A 1 85 ? 1.852 -17.103 -1.444 1.00 94.56 85 GLY A C 1
ATOM 639 O O . GLY A 1 85 ? 2.508 -17.567 -2.369 1.00 94.56 85 GLY A O 1
ATOM 640 N N . PHE A 1 86 ? 0.831 -17.786 -0.916 1.00 94.25 86 PHE A N 1
ATOM 641 C CA . PHE A 1 86 ? 0.420 -19.096 -1.419 1.00 94.25 86 PHE A CA 1
ATOM 642 C C . PHE A 1 86 ? -0.117 -19.035 -2.858 1.00 94.25 86 PHE A C 1
ATOM 644 O O . PHE A 1 86 ? 0.233 -19.886 -3.673 1.00 94.25 86 PHE A O 1
ATOM 651 N N . VAL A 1 87 ? -0.950 -18.038 -3.185 1.00 96.62 87 VAL A N 1
ATOM 652 C CA . VAL A 1 87 ? -1.486 -17.834 -4.546 1.00 96.62 87 VAL A CA 1
ATOM 653 C C . VAL A 1 87 ? -0.376 -17.505 -5.550 1.00 96.62 87 VAL A C 1
ATOM 655 O O . VAL A 1 87 ? -0.447 -17.963 -6.688 1.00 96.62 87 VAL A O 1
ATOM 658 N N . ASP A 1 88 ? 0.654 -16.772 -5.130 1.00 94.88 88 ASP A N 1
ATOM 659 C CA . ASP A 1 88 ? 1.834 -16.440 -5.941 1.00 94.88 88 ASP A CA 1
ATOM 660 C C . ASP A 1 88 ? 2.835 -17.611 -6.054 1.00 94.88 88 ASP A C 1
ATOM 662 O O . ASP A 1 88 ? 3.845 -17.532 -6.749 1.00 94.88 88 ASP A O 1
ATOM 666 N N . GLY A 1 89 ? 2.545 -18.742 -5.399 1.00 95.19 89 GLY A N 1
ATOM 667 C CA . GLY A 1 89 ? 3.374 -19.946 -5.442 1.00 95.19 89 GLY A CA 1
ATOM 668 C C . GLY A 1 89 ? 4.633 -19.874 -4.575 1.00 95.19 89 GLY A C 1
ATOM 669 O O . GLY A 1 89 ? 5.565 -20.653 -4.787 1.00 95.19 89 GLY A O 1
ATOM 670 N N . GLU A 1 90 ? 4.683 -18.967 -3.596 1.00 94.69 90 GLU A N 1
ATOM 671 C CA . GLU A 1 90 ? 5.808 -18.850 -2.672 1.00 94.69 90 GLU A CA 1
ATOM 672 C C . GLU A 1 90 ? 5.916 -20.062 -1.734 1.00 94.69 90 GLU A C 1
ATOM 674 O O . GLU A 1 90 ? 4.930 -20.676 -1.310 1.00 94.69 90 GLU A O 1
ATOM 679 N N . ILE A 1 91 ? 7.152 -20.394 -1.347 1.00 94.31 91 ILE A N 1
ATOM 680 C CA . ILE A 1 91 ? 7.420 -21.474 -0.394 1.00 94.31 91 ILE A CA 1
ATOM 681 C C . ILE A 1 91 ? 7.088 -20.984 1.019 1.00 94.31 91 ILE A C 1
ATOM 683 O O . ILE A 1 91 ? 7.919 -20.402 1.723 1.00 94.31 91 ILE A O 1
ATOM 687 N N . ILE A 1 92 ? 5.868 -21.275 1.466 1.00 94.62 92 ILE A N 1
ATOM 688 C CA . ILE A 1 92 ? 5.432 -20.965 2.828 1.00 94.62 92 ILE A CA 1
ATOM 689 C C . ILE A 1 92 ? 6.076 -21.943 3.817 1.00 94.62 92 ILE A C 1
ATOM 691 O O . ILE A 1 92 ? 5.639 -23.077 4.007 1.00 94.62 92 ILE A O 1
ATOM 695 N N . THR A 1 93 ? 7.150 -21.493 4.462 1.00 94.62 93 THR A N 1
ATOM 696 C CA . THR A 1 93 ? 7.851 -22.262 5.502 1.00 94.62 93 THR A CA 1
ATOM 697 C C . THR A 1 93 ? 7.140 -22.211 6.858 1.00 94.62 93 THR A C 1
ATOM 699 O O . THR A 1 93 ? 6.362 -21.298 7.141 1.00 94.62 93 THR A O 1
ATOM 702 N N . LEU A 1 94 ? 7.482 -23.149 7.750 1.00 94.50 94 LEU A N 1
ATOM 703 C CA . LEU A 1 94 ? 6.959 -23.211 9.122 1.00 94.50 94 LEU A CA 1
ATOM 704 C C . LEU A 1 94 ? 7.186 -21.910 9.919 1.00 94.50 94 LEU A C 1
ATOM 706 O O . LEU A 1 94 ? 6.359 -21.542 10.752 1.00 94.50 94 LEU A O 1
ATOM 710 N N . ASN A 1 95 ? 8.266 -21.181 9.624 1.00 95.06 95 ASN A N 1
ATOM 711 C CA . ASN A 1 95 ? 8.588 -19.914 10.284 1.00 95.06 95 ASN A CA 1
ATOM 712 C C . ASN A 1 95 ? 7.502 -18.848 10.069 1.00 95.06 95 ASN A C 1
ATOM 714 O O . ASN A 1 95 ? 7.233 -18.068 10.980 1.00 95.06 95 ASN A O 1
ATOM 718 N N . HIS A 1 96 ? 6.831 -18.846 8.912 1.00 94.00 96 HIS A N 1
ATOM 719 C CA . HIS A 1 96 ? 5.723 -17.928 8.644 1.00 94.00 96 HIS A CA 1
ATOM 720 C C . HIS A 1 96 ? 4.543 -18.187 9.582 1.00 94.00 96 HIS A C 1
ATOM 722 O O . HIS A 1 96 ? 4.000 -17.255 10.171 1.00 94.00 96 HIS A O 1
ATOM 728 N N . PHE A 1 97 ? 4.187 -19.457 9.789 1.00 93.19 97 PHE A N 1
ATOM 729 C CA . PHE A 1 97 ? 3.106 -19.840 10.699 1.00 93.19 97 PHE A CA 1
ATOM 730 C C . PHE A 1 97 ? 3.432 -19.505 12.156 1.00 93.19 97 PHE A C 1
ATOM 732 O O . PHE A 1 97 ? 2.561 -19.026 12.880 1.00 93.19 97 PHE A O 1
ATOM 739 N N . ILE A 1 98 ? 4.688 -19.691 12.574 1.00 95.69 98 ILE A N 1
ATOM 740 C CA . ILE A 1 98 ? 5.154 -19.273 13.904 1.00 95.69 98 ILE A CA 1
ATOM 741 C C . ILE A 1 98 ? 5.024 -17.751 14.054 1.00 95.69 98 ILE A C 1
ATOM 743 O O . ILE A 1 98 ? 4.489 -17.279 15.056 1.00 95.69 98 ILE A O 1
ATOM 747 N N . GLY A 1 99 ? 5.441 -16.980 13.045 1.00 94.06 99 GLY A N 1
ATOM 748 C CA . GLY A 1 99 ? 5.291 -15.524 13.031 1.00 94.06 99 GLY A CA 1
ATOM 749 C C . GLY A 1 99 ? 3.832 -15.078 13.155 1.00 94.06 99 GLY A C 1
ATOM 750 O O . GLY A 1 99 ? 3.518 -14.230 13.990 1.00 94.06 99 GLY A O 1
ATOM 751 N N . ILE A 1 100 ? 2.920 -15.698 12.398 1.00 93.12 100 ILE A N 1
ATOM 752 C CA . ILE A 1 100 ? 1.477 -15.431 12.505 1.00 93.12 100 ILE A CA 1
ATOM 753 C C . ILE A 1 100 ? 0.968 -15.743 13.912 1.00 93.12 100 ILE A C 1
ATOM 755 O O . ILE A 1 100 ? 0.249 -14.930 14.489 1.00 93.12 100 ILE A O 1
ATOM 759 N N . ALA A 1 101 ? 1.341 -16.893 14.478 1.00 93.12 101 ALA A N 1
ATOM 760 C CA . ALA A 1 101 ? 0.915 -17.285 15.818 1.00 93.12 101 ALA A CA 1
ATOM 761 C C . ALA A 1 101 ? 1.375 -16.274 16.881 1.00 93.12 101 ALA A C 1
ATOM 763 O O . ALA A 1 101 ? 0.599 -15.929 17.770 1.00 93.12 101 ALA A O 1
ATOM 764 N N . ILE A 1 102 ? 2.598 -15.746 16.758 1.00 94.38 102 ILE A N 1
ATOM 765 C CA . ILE A 1 102 ? 3.120 -14.696 17.644 1.00 94.38 102 ILE A CA 1
ATOM 766 C C . ILE A 1 102 ? 2.318 -13.397 17.483 1.00 94.38 102 ILE A C 1
ATOM 768 O O . ILE A 1 102 ? 1.896 -12.820 18.485 1.00 94.38 102 ILE A O 1
ATOM 772 N N . ILE A 1 103 ? 2.066 -12.947 16.248 1.00 92.50 103 ILE A N 1
ATOM 773 C CA . ILE A 1 103 ? 1.320 -11.705 15.978 1.00 92.50 103 ILE A CA 1
ATOM 774 C C . ILE A 1 103 ? -0.119 -11.807 16.501 1.00 92.50 103 ILE A C 1
ATOM 776 O O . ILE A 1 103 ? -0.565 -10.944 17.258 1.00 92.50 103 ILE A O 1
ATOM 780 N N . LEU A 1 104 ? -0.838 -12.877 16.146 1.00 90.62 104 LEU A N 1
ATOM 781 C CA . LEU A 1 104 ? -2.214 -13.106 16.594 1.00 90.62 104 LEU A CA 1
ATOM 782 C C . LEU A 1 104 ? -2.290 -13.319 18.111 1.00 90.62 104 LEU A C 1
ATOM 784 O O . LEU A 1 104 ? -3.219 -12.827 18.751 1.00 90.62 104 LEU A O 1
ATOM 788 N N . GLY A 1 105 ? -1.298 -13.992 18.698 1.00 92.31 105 GLY A N 1
ATOM 789 C CA . GLY A 1 105 ? -1.162 -14.132 20.145 1.00 92.31 105 GLY A CA 1
ATOM 790 C C . GLY A 1 105 ? -0.996 -12.782 20.844 1.00 92.31 105 GLY A C 1
ATOM 791 O O . GLY A 1 105 ? -1.708 -12.501 21.806 1.00 92.31 105 GLY A O 1
ATOM 792 N N . GLY A 1 106 ? -0.125 -11.910 20.328 1.00 89.81 106 GLY A N 1
ATOM 793 C CA . GLY A 1 106 ? 0.062 -10.551 20.846 1.00 89.81 106 GLY A CA 1
ATOM 794 C C . GLY A 1 106 ? -1.222 -9.720 20.788 1.00 89.81 106 GLY A C 1
ATOM 795 O O . GLY A 1 106 ? -1.596 -9.086 21.774 1.00 89.81 106 GLY A O 1
ATOM 796 N N . ILE A 1 107 ? -1.949 -9.791 19.670 1.00 88.62 107 ILE A N 1
ATOM 797 C CA . ILE A 1 107 ? -3.258 -9.140 19.515 1.00 88.62 107 ILE A CA 1
ATOM 798 C C . ILE A 1 107 ? -4.264 -9.674 20.543 1.00 88.62 107 ILE A C 1
ATOM 800 O O . ILE A 1 107 ? -4.982 -8.892 21.167 1.00 88.62 107 ILE A O 1
ATOM 804 N N . HIS A 1 108 ? -4.318 -10.995 20.738 1.00 87.19 108 HIS A N 1
ATOM 805 C CA . HIS A 1 108 ? -5.231 -11.613 21.698 1.00 87.19 108 HIS A CA 1
ATOM 806 C C . HIS A 1 108 ? -4.951 -11.163 23.136 1.00 87.19 108 HIS A C 1
ATOM 808 O O . HIS A 1 108 ? -5.893 -10.899 23.877 1.00 87.19 108 HIS A O 1
ATOM 814 N N . LEU A 1 109 ? -3.677 -11.039 23.524 1.00 89.12 109 LEU A N 1
ATOM 815 C CA . LEU A 1 109 ? -3.295 -10.555 24.853 1.00 89.12 109 LEU A CA 1
ATOM 816 C C . LEU A 1 109 ? -3.740 -9.107 25.086 1.00 89.12 109 LEU A C 1
ATOM 818 O O . LEU A 1 109 ? -4.302 -8.814 26.136 1.00 89.12 109 LEU A O 1
ATOM 822 N N . ILE A 1 110 ? -3.533 -8.226 24.103 1.00 83.44 110 ILE A N 1
ATOM 823 C CA . ILE A 1 110 ? -3.903 -6.806 24.208 1.00 83.44 110 ILE A CA 1
ATOM 824 C C . ILE A 1 110 ? -5.422 -6.632 24.278 1.00 83.44 110 ILE A C 1
ATOM 826 O O . ILE A 1 110 ? -5.904 -5.842 25.076 1.00 83.44 110 ILE A O 1
ATOM 830 N N . ASN A 1 111 ? -6.186 -7.379 23.477 1.00 78.81 111 ASN A N 1
ATOM 831 C CA . ASN A 1 111 ? -7.647 -7.247 23.441 1.00 78.81 111 ASN A CA 1
ATOM 832 C C . ASN A 1 111 ? -8.366 -7.888 24.638 1.00 78.81 111 ASN A C 1
ATOM 834 O O . ASN A 1 111 ? -9.576 -7.712 24.778 1.00 78.81 111 ASN A O 1
ATOM 838 N N . LYS A 1 112 ? -7.661 -8.673 25.462 1.00 71.75 112 LYS A N 1
ATOM 839 C CA . LYS A 1 112 ? -8.224 -9.345 26.642 1.00 71.75 112 LYS A CA 1
ATOM 840 C C . LYS A 1 112 ? -7.846 -8.661 27.967 1.00 71.75 112 LYS A C 1
ATOM 842 O O . LYS A 1 112 ? -8.421 -9.028 28.992 1.00 71.75 112 LYS A O 1
ATOM 847 N N . ALA A 1 113 ? -6.880 -7.740 27.948 1.00 54.38 113 ALA A N 1
ATOM 848 C CA . ALA A 1 113 ? -6.479 -6.906 29.084 1.00 54.38 113 ALA A CA 1
ATOM 849 C C . ALA A 1 113 ? -7.398 -5.684 29.221 1.00 54.38 113 ALA A C 1
ATOM 851 O O . ALA A 1 113 ? -7.670 -5.301 30.380 1.00 54.38 113 ALA A O 1
#

Foldseek 3Di:
DALCVVLVVVCVVCVVVVVVVCVVDCLVVCCVDPCSVVVVVVVVVCCVPVNSVVSSVLSVCVVVHPPVVSCVVVLCVLVVVVVVCVVVVHDDDPVSVVVNCVSNVVVVVVVVD

Sequence (113 aa):
MSAMDISGLAFFVVGPFCLLALGFSDFSEKMTIDGAYLALFYVVLLSTVGTSIALVLFNQLVKGTTAIFASSVTYLIPIVAIFWGFVDGEIITLNHFIGIAIILGGIHLINKA

Mean predicted aligned error: 5.29 Å